Protein AF-A0A087TZL9-F1 (afdb_monomer_lite)

Structure (mmCIF, N/CA/C/O backbone):
data_AF-A0A087TZL9-F1
#
_entry.id   AF-A0A087TZL9-F1
#
loop_
_atom_site.group_PDB
_atom_site.id
_atom_site.type_symbol
_atom_site.label_atom_id
_atom_site.label_alt_id
_atom_site.label_comp_id
_atom_site.label_asym_id
_atom_site.label_entity_id
_atom_site.label_seq_id
_atom_site.pdbx_PDB_ins_code
_atom_site.Cartn_x
_atom_site.Cartn_y
_atom_site.Cartn_z
_atom_site.occupancy
_atom_site.B_iso_or_equiv
_atom_site.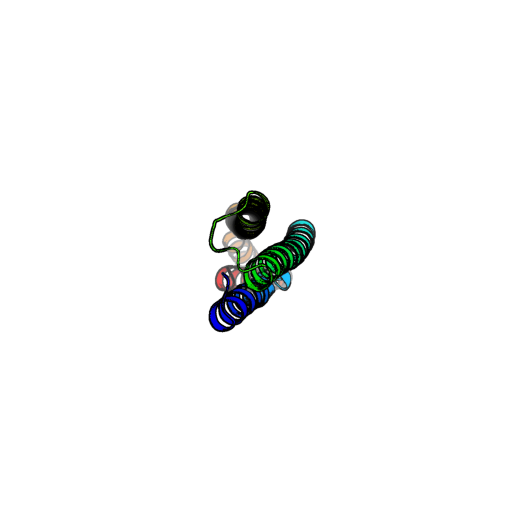auth_seq_id
_atom_site.auth_comp_id
_atom_site.auth_asym_id
_atom_site.auth_atom_id
_atom_site.pdbx_PDB_model_num
ATOM 1 N N . LEU A 1 1 ? 18.549 -6.945 -20.751 1.00 63.00 1 LEU A N 1
ATOM 2 C CA . LEU A 1 1 ? 18.807 -6.259 -19.459 1.00 63.00 1 LEU A CA 1
ATOM 3 C C . LEU A 1 1 ? 17.626 -6.226 -18.474 1.00 63.00 1 LEU A C 1
ATOM 5 O O . LEU A 1 1 ? 17.852 -5.889 -17.329 1.00 63.00 1 LEU A O 1
ATOM 9 N N . ILE A 1 2 ? 16.421 -6.710 -18.792 1.00 68.50 2 ILE A N 1
ATOM 10 C CA . ILE A 1 2 ? 15.522 -7.324 -17.787 1.00 68.50 2 ILE A CA 1
ATOM 11 C C . ILE A 1 2 ? 14.894 -8.529 -18.485 1.00 68.50 2 ILE A C 1
ATOM 13 O O . ILE A 1 2 ? 13.990 -8.375 -19.309 1.00 68.50 2 ILE A O 1
ATOM 17 N N . GLY A 1 3 ? 15.449 -9.719 -18.248 1.00 79.19 3 GLY A N 1
ATOM 18 C CA . GLY A 1 3 ? 14.975 -10.941 -18.902 1.00 79.19 3 GLY A CA 1
ATOM 19 C C . GLY A 1 3 ? 13.515 -11.237 -18.550 1.00 79.19 3 GLY A C 1
ATOM 20 O O . GLY A 1 3 ? 13.057 -10.850 -17.476 1.00 79.19 3 GLY A O 1
ATOM 21 N N . ALA A 1 4 ? 12.803 -11.952 -19.428 1.00 84.25 4 ALA A N 1
ATOM 22 C CA . ALA A 1 4 ? 11.422 -12.400 -19.200 1.00 84.25 4 ALA A CA 1
ATOM 23 C C . ALA A 1 4 ? 11.131 -12.887 -17.759 1.00 84.25 4 ALA A C 1
ATOM 25 O O . ALA A 1 4 ? 10.207 -12.339 -17.157 1.00 84.25 4 ALA A O 1
ATOM 26 N N . PRO A 1 5 ? 11.949 -13.768 -17.140 1.00 87.81 5 PRO A N 1
ATOM 27 C CA . PRO A 1 5 ? 11.684 -14.231 -15.773 1.00 87.81 5 PRO A CA 1
ATOM 28 C C . PRO A 1 5 ? 11.748 -13.120 -14.714 1.00 87.81 5 PRO A C 1
ATOM 30 O O . PRO A 1 5 ? 11.027 -13.162 -13.721 1.00 87.81 5 PRO A O 1
ATOM 33 N N . TYR A 1 6 ? 12.592 -12.101 -14.903 1.00 88.88 6 TYR A N 1
ATOM 34 C CA . TYR A 1 6 ? 12.663 -10.968 -13.978 1.00 88.88 6 TYR A CA 1
ATOM 35 C C . TYR A 1 6 ? 11.469 -10.032 -14.141 1.00 88.88 6 TYR A C 1
ATOM 37 O O . TYR A 1 6 ? 10.985 -9.504 -13.145 1.00 88.88 6 TYR A O 1
ATOM 45 N N . ARG A 1 7 ? 10.973 -9.851 -15.372 1.00 91.25 7 ARG A N 1
ATOM 46 C CA . ARG A 1 7 ? 9.769 -9.050 -15.623 1.00 91.25 7 ARG A CA 1
ATOM 47 C C . ARG A 1 7 ? 8.557 -9.675 -14.945 1.00 91.25 7 ARG A C 1
ATOM 49 O O . ARG A 1 7 ? 7.902 -9.005 -14.159 1.00 91.25 7 ARG A O 1
ATOM 56 N N . GLU A 1 8 ? 8.333 -10.967 -15.179 1.00 93.88 8 GLU A N 1
ATOM 57 C CA . GLU A 1 8 ? 7.246 -11.728 -14.550 1.00 93.88 8 GLU A CA 1
ATOM 58 C C . GLU A 1 8 ? 7.335 -11.671 -13.026 1.00 93.88 8 GLU A C 1
ATOM 60 O O . GLU A 1 8 ? 6.350 -11.367 -12.356 1.00 93.88 8 GLU A O 1
ATOM 65 N N . ARG A 1 9 ? 8.534 -11.882 -12.469 1.00 95.62 9 ARG A N 1
ATOM 66 C CA . ARG A 1 9 ? 8.747 -11.821 -11.022 1.00 95.62 9 ARG A CA 1
ATOM 67 C C . ARG A 1 9 ? 8.448 -10.440 -10.444 1.00 95.62 9 ARG A C 1
ATOM 69 O O . ARG A 1 9 ? 7.811 -10.366 -9.397 1.00 95.62 9 ARG A O 1
ATOM 76 N N . LEU A 1 10 ? 8.911 -9.361 -11.077 1.00 95.69 10 LEU A N 1
ATOM 77 C CA . LEU A 1 10 ? 8.662 -7.997 -10.599 1.00 95.69 10 LEU A CA 1
ATOM 78 C C . LEU A 1 10 ? 7.170 -7.653 -10.651 1.00 95.69 10 LEU A C 1
ATOM 80 O O . LEU A 1 10 ? 6.638 -7.152 -9.665 1.00 95.69 10 LEU A O 1
ATOM 84 N N . THR A 1 11 ? 6.495 -7.977 -11.758 1.00 96.56 11 THR A N 1
ATOM 85 C CA . THR A 1 11 ? 5.049 -7.769 -11.914 1.00 96.56 11 THR A CA 1
ATOM 86 C C . THR A 1 11 ? 4.262 -8.557 -10.873 1.00 96.56 11 THR A C 1
ATOM 88 O O . THR A 1 11 ? 3.516 -7.959 -10.107 1.00 96.56 11 THR A O 1
ATOM 91 N N . SER A 1 12 ? 4.518 -9.862 -10.750 1.00 97.56 12 SER A N 1
ATOM 92 C CA . SER A 1 12 ? 3.843 -10.719 -9.768 1.00 97.56 12 SER A CA 1
ATOM 93 C C . SER A 1 12 ? 4.089 -10.270 -8.325 1.00 97.56 12 SER A C 1
ATOM 95 O O . SER A 1 12 ? 3.178 -10.315 -7.499 1.00 97.56 12 SER A O 1
ATOM 97 N N . THR A 1 13 ? 5.298 -9.791 -8.013 1.00 97.50 13 THR A N 1
ATOM 98 C CA . THR A 1 13 ? 5.608 -9.255 -6.680 1.00 97.50 13 THR A CA 1
ATOM 99 C C . THR A 1 13 ? 4.782 -8.005 -6.392 1.00 97.50 13 THR A C 1
ATOM 101 O O . THR A 1 13 ? 4.202 -7.904 -5.314 1.00 97.50 13 THR A O 1
ATOM 104 N N . LEU A 1 14 ? 4.702 -7.065 -7.341 1.00 97.56 14 LEU A N 1
ATOM 105 C CA . LEU A 1 14 ? 3.899 -5.857 -7.164 1.00 97.56 14 LEU A CA 1
ATOM 106 C C . LEU A 1 14 ? 2.405 -6.185 -7.060 1.00 97.56 14 LEU A C 1
ATOM 108 O O . LEU A 1 14 ? 1.731 -5.628 -6.201 1.00 97.56 14 LEU A O 1
ATOM 112 N N . ASP A 1 15 ? 1.904 -7.111 -7.876 1.00 97.75 15 ASP A N 1
ATOM 113 C CA . ASP A 1 15 ? 0.513 -7.564 -7.798 1.00 97.75 15 ASP A CA 1
ATOM 114 C C . ASP A 1 15 ? 0.194 -8.160 -6.426 1.00 97.75 15 ASP A C 1
ATOM 116 O O . ASP A 1 15 ? -0.805 -7.783 -5.824 1.00 97.75 15 ASP A O 1
ATOM 120 N N . THR A 1 16 ? 1.091 -8.991 -5.886 1.00 97.81 16 THR A N 1
ATOM 121 C CA . THR A 1 16 ? 0.946 -9.571 -4.541 1.00 97.81 16 THR A CA 1
ATOM 122 C C . THR A 1 16 ? 0.934 -8.494 -3.453 1.00 97.81 16 THR A C 1
ATOM 124 O O . THR A 1 16 ? 0.189 -8.602 -2.483 1.00 97.81 16 THR A O 1
ATOM 127 N N . ILE A 1 17 ? 1.770 -7.456 -3.582 1.00 96.31 17 ILE A N 1
ATOM 128 C CA . ILE A 1 17 ? 1.772 -6.324 -2.643 1.00 96.31 17 ILE A CA 1
ATOM 129 C C . ILE A 1 17 ? 0.425 -5.605 -2.700 1.00 96.31 17 ILE A C 1
ATOM 131 O O . ILE A 1 17 ? -0.169 -5.365 -1.658 1.00 96.31 17 ILE A O 1
ATOM 135 N N . ILE A 1 18 ? -0.069 -5.306 -3.902 1.00 96.62 18 ILE A N 1
ATOM 136 C CA . ILE A 1 18 ? -1.324 -4.570 -4.087 1.00 96.62 18 ILE A CA 1
ATOM 137 C C . ILE A 1 18 ? -2.525 -5.388 -3.607 1.00 96.62 18 ILE A C 1
ATOM 139 O O . ILE A 1 18 ? -3.411 -4.824 -2.977 1.00 96.62 18 ILE A O 1
ATOM 143 N N . GLU A 1 19 ? -2.538 -6.698 -3.850 1.00 96.75 19 GLU A N 1
ATOM 144 C CA . GLU A 1 19 ? -3.550 -7.616 -3.315 1.00 96.75 19 GLU A CA 1
ATOM 145 C C . GLU A 1 19 ? -3.560 -7.585 -1.782 1.00 96.75 19 GLU A C 1
ATOM 147 O O . GLU A 1 19 ? -4.594 -7.337 -1.180 1.00 96.75 19 GLU A O 1
ATOM 152 N N . LYS A 1 20 ? -2.394 -7.710 -1.137 1.00 94.56 20 LYS A N 1
ATOM 153 C CA . LYS A 1 20 ? -2.272 -7.626 0.332 1.00 94.56 20 LYS A CA 1
ATOM 154 C C . LYS A 1 20 ? -2.615 -6.252 0.904 1.00 94.56 20 LYS A C 1
ATOM 156 O O . LYS A 1 20 ? -2.952 -6.132 2.074 1.00 94.56 20 LYS A O 1
ATOM 161 N N . THR A 1 21 ? -2.496 -5.198 0.107 1.00 94.69 21 THR A N 1
ATOM 162 C CA . THR A 1 21 ? -2.911 -3.850 0.497 1.00 94.69 21 THR A CA 1
ATOM 163 C C . THR A 1 21 ? -4.438 -3.698 0.523 1.00 94.69 21 THR A C 1
ATOM 165 O O . THR A 1 21 ? -4.936 -2.779 1.174 1.00 94.69 21 THR A O 1
ATOM 168 N N . GLN A 1 22 ? -5.194 -4.599 -0.116 1.00 93.44 22 GLN A N 1
ATOM 169 C CA . GLN A 1 22 ? -6.659 -4.537 -0.112 1.00 93.44 22 GLN A CA 1
ATOM 170 C C . GLN A 1 22 ? -7.241 -4.660 1.296 1.00 93.44 22 GLN A C 1
ATOM 172 O O . GLN A 1 22 ? -8.172 -3.921 1.605 1.00 93.44 22 GLN A O 1
ATOM 177 N N . ASP A 1 23 ? -6.622 -5.473 2.160 1.00 88.69 23 ASP A N 1
ATOM 178 C CA . ASP A 1 23 ? -6.997 -5.627 3.573 1.00 88.69 23 ASP A CA 1
ATOM 179 C C . ASP A 1 23 ? -7.055 -4.269 4.294 1.00 88.69 23 ASP A C 1
ATOM 181 O O . ASP A 1 23 ? -7.997 -3.977 5.028 1.00 88.69 23 ASP A O 1
ATOM 185 N N . PHE A 1 24 ? -6.091 -3.382 4.017 1.00 89.69 24 PHE A N 1
ATOM 186 C CA . PHE A 1 24 ? -6.128 -2.015 4.531 1.00 89.69 24 PHE A CA 1
ATOM 187 C C . PHE A 1 24 ? -7.252 -1.224 3.886 1.00 89.69 24 PHE A C 1
ATOM 189 O O . PHE A 1 24 ? -8.031 -0.591 4.586 1.00 89.69 24 PHE A O 1
ATOM 196 N N . THR A 1 25 ? -7.364 -1.225 2.560 1.00 94.19 25 THR A N 1
ATOM 197 C CA . THR A 1 25 ? -8.359 -0.367 1.913 1.00 94.19 25 THR A CA 1
ATOM 198 C C . THR A 1 25 ? -9.786 -0.749 2.282 1.00 94.19 25 THR A C 1
ATOM 200 O O . THR A 1 25 ? -10.595 0.157 2.444 1.00 94.19 25 THR A O 1
ATOM 203 N N . ASP A 1 26 ? -10.084 -2.038 2.450 1.00 92.88 26 ASP A N 1
ATOM 204 C CA . ASP A 1 26 ? -11.422 -2.565 2.739 1.00 92.88 26 ASP A CA 1
ATOM 205 C C . ASP A 1 26 ? -11.760 -2.644 4.231 1.00 92.88 26 ASP A C 1
ATOM 207 O O . ASP A 1 26 ? -12.921 -2.864 4.576 1.00 92.88 26 ASP A O 1
ATOM 211 N N . SER A 1 27 ? -10.792 -2.381 5.112 1.00 89.81 27 SER A N 1
ATOM 212 C CA . SER A 1 27 ? -11.051 -2.216 6.539 1.00 89.81 27 SER A CA 1
ATOM 213 C C . SER A 1 27 ? -12.004 -1.046 6.797 1.00 89.81 27 SER A C 1
ATOM 215 O O . SER A 1 27 ? -11.806 0.065 6.298 1.00 89.81 27 SER A O 1
ATOM 217 N N . ALA A 1 28 ? -13.007 -1.278 7.650 1.00 87.56 28 ALA A N 1
ATOM 218 C CA . ALA A 1 28 ? -13.917 -0.240 8.138 1.00 87.56 28 ALA A CA 1
ATOM 219 C C . ALA A 1 28 ? -13.196 0.855 8.946 1.00 87.56 28 ALA A C 1
ATOM 221 O O . ALA A 1 28 ? -13.742 1.939 9.143 1.00 87.56 28 ALA A O 1
ATOM 222 N N . TYR A 1 29 ? -11.969 0.572 9.388 1.00 87.44 29 TYR A N 1
ATOM 223 C CA . TYR A 1 29 ? -11.163 1.434 10.245 1.00 87.44 29 TYR A CA 1
ATOM 224 C C . TYR A 1 29 ? -10.099 2.221 9.468 1.00 87.44 29 TYR A C 1
ATOM 226 O O . TYR A 1 29 ? -9.389 3.048 10.031 1.00 87.44 29 TYR A O 1
ATOM 234 N N . THR A 1 30 ? -9.967 2.006 8.158 1.00 91.81 30 THR A N 1
ATOM 235 C CA . THR A 1 30 ? -9.119 2.856 7.314 1.00 91.81 30 THR A CA 1
ATOM 236 C C . THR A 1 30 ? -9.882 4.104 6.905 1.00 91.81 30 THR A C 1
ATOM 238 O O . THR A 1 30 ? -10.926 4.028 6.255 1.00 91.81 30 THR A O 1
ATOM 241 N N . SER A 1 31 ? -9.333 5.277 7.228 1.00 93.56 31 SER A N 1
ATOM 242 C CA . SER A 1 31 ? -9.944 6.544 6.828 1.00 93.56 31 SER A CA 1
ATOM 243 C C . SER A 1 31 ? -10.076 6.645 5.303 1.00 93.56 31 SER A C 1
ATOM 245 O O . SER A 1 31 ? -9.230 6.159 4.547 1.00 93.56 31 SER A O 1
ATOM 247 N N . HIS A 1 32 ? -11.114 7.339 4.826 1.00 95.94 32 HIS A N 1
ATOM 248 C CA . HIS A 1 32 ? -11.306 7.554 3.387 1.00 95.94 32 HIS A CA 1
ATOM 249 C C . HIS A 1 32 ? -10.077 8.211 2.735 1.00 95.94 32 HIS A C 1
ATOM 251 O O . HIS A 1 32 ? -9.714 7.871 1.611 1.00 95.94 32 HIS A O 1
ATOM 257 N N . ALA A 1 33 ? -9.417 9.132 3.446 1.00 96.31 33 ALA A N 1
ATOM 258 C CA . ALA A 1 33 ? -8.221 9.811 2.958 1.00 96.31 33 ALA A CA 1
ATOM 259 C C . ALA A 1 33 ? -7.051 8.835 2.752 1.00 96.31 33 ALA A C 1
ATOM 261 O O . ALA A 1 33 ? -6.431 8.850 1.687 1.00 96.31 33 ALA A O 1
ATOM 262 N N . HIS A 1 34 ? -6.792 7.952 3.725 1.00 97.31 34 HIS A N 1
ATOM 263 C CA . HIS A 1 34 ? -5.783 6.902 3.579 1.00 97.31 34 HIS A CA 1
ATOM 264 C C . HIS A 1 34 ? -6.156 5.926 2.469 1.00 97.31 34 HIS A C 1
ATOM 266 O O . HIS A 1 34 ? -5.327 5.638 1.610 1.00 97.31 34 HIS A O 1
ATOM 272 N N . ARG A 1 35 ? -7.414 5.466 2.418 1.00 97.75 35 ARG A N 1
ATOM 273 C CA . ARG A 1 35 ? -7.897 4.553 1.372 1.00 97.75 35 ARG A CA 1
ATOM 274 C C . ARG A 1 35 ? -7.630 5.116 -0.026 1.00 97.75 35 ARG A C 1
ATOM 276 O O . ARG A 1 35 ? -7.036 4.434 -0.857 1.00 97.75 35 ARG A O 1
ATOM 283 N N . GLU A 1 36 ? -8.040 6.355 -0.287 1.00 98.06 36 GLU A N 1
ATOM 284 C CA . GLU A 1 36 ? -7.842 7.006 -1.587 1.00 98.06 36 GLU A CA 1
ATOM 285 C C . GLU A 1 36 ? -6.353 7.150 -1.927 1.00 98.06 36 GLU A C 1
ATOM 287 O O . GLU A 1 36 ? -5.923 6.809 -3.032 1.00 98.06 36 GLU A O 1
ATOM 292 N N . LYS A 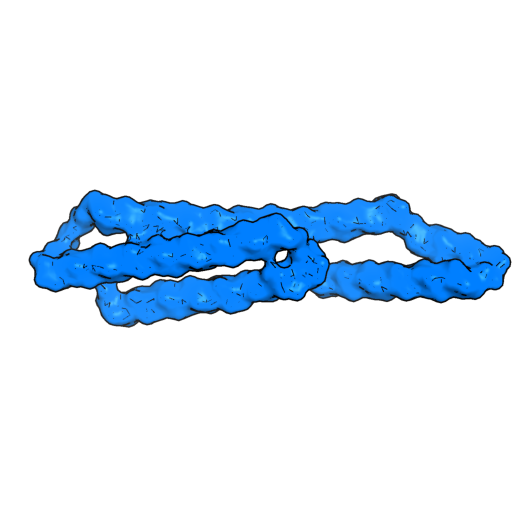1 37 ? -5.539 7.596 -0.964 1.00 98.31 37 LYS A N 1
ATOM 293 C CA . LYS A 1 37 ? -4.104 7.797 -1.171 1.00 98.31 37 LYS A CA 1
ATOM 294 C C . LYS A 1 37 ? -3.360 6.484 -1.415 1.00 98.31 37 LYS A C 1
ATOM 296 O O . LYS A 1 37 ? -2.518 6.432 -2.310 1.00 98.31 37 LYS A O 1
ATOM 301 N N . ILE A 1 38 ? -3.698 5.419 -0.690 1.00 98.38 38 ILE A N 1
ATOM 302 C CA . ILE A 1 38 ? -3.161 4.070 -0.903 1.00 98.38 38 ILE A CA 1
ATOM 303 C C . ILE A 1 38 ? -3.465 3.594 -2.329 1.00 98.38 38 ILE A C 1
ATOM 305 O O . ILE A 1 38 ? -2.550 3.166 -3.032 1.00 98.38 38 ILE A O 1
ATOM 309 N N . LEU A 1 39 ? -4.715 3.717 -2.791 1.00 98.19 39 LEU A N 1
ATOM 310 C CA . LEU A 1 39 ? -5.111 3.302 -4.143 1.00 98.19 39 LEU A CA 1
ATOM 311 C C . LEU A 1 39 ? -4.342 4.076 -5.227 1.00 98.19 39 LEU A C 1
ATOM 313 O O . LEU A 1 39 ? -3.793 3.469 -6.147 1.00 98.19 39 LEU A O 1
ATOM 317 N N . LEU A 1 40 ? -4.206 5.397 -5.071 1.00 98.50 40 LEU A N 1
ATOM 318 C CA . LEU A 1 40 ? -3.410 6.233 -5.978 1.00 98.50 40 LEU A CA 1
ATOM 319 C C . LEU A 1 40 ? -1.928 5.827 -6.002 1.00 98.50 40 LEU A C 1
ATOM 321 O O . LEU A 1 40 ? -1.289 5.836 -7.057 1.00 98.50 40 LEU A O 1
ATOM 325 N N . LEU A 1 41 ? -1.360 5.469 -4.849 1.00 98.50 41 LEU A N 1
ATOM 326 C CA . LEU A 1 41 ? 0.028 5.020 -4.745 1.00 98.50 41 LEU A CA 1
ATOM 327 C C . LEU A 1 41 ? 0.233 3.629 -5.358 1.00 98.50 41 LEU A C 1
ATOM 329 O O . LEU A 1 41 ? 1.262 3.406 -5.999 1.00 98.50 41 LEU A O 1
ATOM 333 N N . CYS A 1 42 ? -0.746 2.728 -5.246 1.00 98.38 42 CYS A N 1
ATOM 334 C CA . CYS A 1 42 ? -0.760 1.451 -5.960 1.00 98.38 42 CYS A CA 1
ATOM 335 C C . CYS A 1 42 ? -0.745 1.665 -7.482 1.00 98.38 42 CYS A C 1
ATOM 337 O O . CYS A 1 42 ? 0.093 1.081 -8.176 1.00 98.38 42 CYS A O 1
ATOM 339 N N . ASP A 1 43 ? -1.600 2.548 -8.004 1.00 98.38 43 ASP A N 1
ATOM 340 C CA . ASP A 1 43 ? -1.631 2.886 -9.433 1.00 98.38 43 ASP A CA 1
ATOM 341 C C . ASP A 1 43 ? -0.317 3.517 -9.903 1.00 98.38 43 ASP A C 1
ATOM 343 O O . ASP A 1 43 ? 0.226 3.154 -10.952 1.00 98.38 43 ASP A O 1
ATOM 347 N N . ARG A 1 44 ? 0.260 4.410 -9.092 1.00 98.50 44 ARG A N 1
ATOM 348 C CA . ARG A 1 44 ? 1.575 4.996 -9.362 1.00 98.50 44 ARG A CA 1
ATOM 349 C C . ARG A 1 44 ? 2.671 3.932 -9.392 1.00 98.50 44 ARG A C 1
ATOM 351 O O . ARG A 1 44 ? 3.478 3.930 -10.316 1.00 98.50 44 ARG A O 1
ATOM 358 N N . ALA A 1 45 ? 2.703 3.003 -8.439 1.00 98.44 45 ALA A N 1
ATOM 359 C CA . ALA A 1 45 ? 3.684 1.918 -8.432 1.00 98.44 45 ALA A CA 1
ATOM 360 C C . ALA A 1 45 ? 3.553 1.024 -9.680 1.00 98.44 45 ALA A C 1
ATOM 362 O O . ALA A 1 45 ? 4.566 0.654 -10.279 1.00 98.44 45 ALA A O 1
ATOM 363 N N . ARG A 1 46 ? 2.321 0.742 -10.137 1.00 98.44 46 ARG A N 1
ATOM 364 C CA . ARG A 1 46 ? 2.071 0.025 -11.403 1.00 98.44 46 ARG A CA 1
ATOM 365 C C . ARG A 1 46 ? 2.613 0.796 -12.602 1.00 98.44 46 ARG A C 1
ATOM 367 O O . ARG A 1 46 ? 3.258 0.203 -13.469 1.00 98.44 46 ARG A O 1
ATOM 374 N N . LEU A 1 47 ? 2.364 2.102 -12.664 1.00 98.50 47 LEU A N 1
ATOM 375 C CA . LEU A 1 47 ? 2.849 2.962 -13.742 1.00 98.50 47 LEU A CA 1
ATOM 376 C C . LEU A 1 47 ? 4.382 2.968 -13.809 1.00 98.50 47 LEU A C 1
ATOM 378 O O . LEU A 1 47 ? 4.950 2.716 -14.872 1.00 98.50 47 LEU A O 1
ATOM 382 N N . GLU A 1 48 ? 5.048 3.197 -12.676 1.00 98.50 48 GLU A N 1
ATOM 383 C CA . GLU A 1 48 ? 6.511 3.274 -12.616 1.00 98.50 48 GLU A CA 1
ATOM 384 C C . GLU A 1 48 ? 7.176 1.920 -12.898 1.00 98.50 48 GLU A C 1
ATOM 386 O O . GLU A 1 48 ? 8.210 1.860 -13.568 1.00 98.50 48 GLU A O 1
ATOM 391 N N . LEU A 1 49 ? 6.563 0.806 -12.477 1.00 98.12 49 LEU A N 1
ATOM 392 C CA . LEU A 1 49 ? 7.059 -0.519 -12.837 1.00 98.12 49 LEU A CA 1
ATOM 393 C C . LEU A 1 49 ? 6.953 -0.745 -14.349 1.00 98.12 49 LEU A C 1
ATOM 395 O O . LEU A 1 49 ? 7.923 -1.166 -14.976 1.00 98.12 49 LEU A O 1
ATOM 399 N N . ASN A 1 50 ? 5.811 -0.424 -14.961 1.00 97.25 50 ASN A N 1
ATOM 400 C CA . ASN A 1 50 ? 5.644 -0.542 -16.411 1.00 97.25 50 ASN A CA 1
ATOM 401 C C . ASN A 1 50 ? 6.651 0.328 -17.180 1.00 97.25 50 ASN A C 1
ATOM 403 O O . ASN A 1 50 ? 7.189 -0.106 -18.202 1.00 97.25 50 ASN A O 1
ATOM 407 N N . GLN A 1 51 ? 6.955 1.524 -16.672 1.00 97.06 51 GLN A N 1
ATOM 408 C CA . GLN A 1 51 ? 7.994 2.390 -17.221 1.00 97.06 51 GLN A CA 1
ATOM 409 C C . GLN A 1 51 ? 9.377 1.725 -17.157 1.00 97.06 51 GLN A C 1
ATOM 411 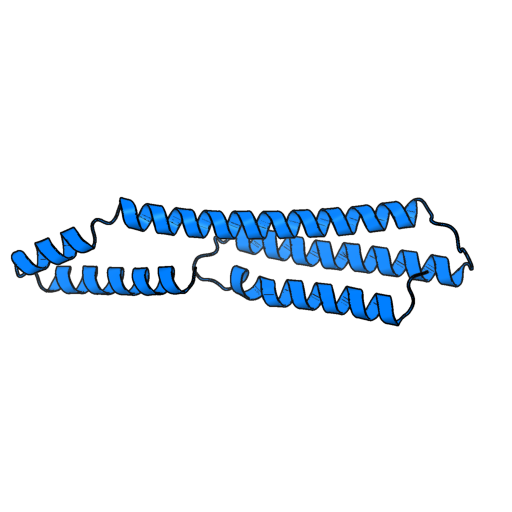O O . GLN A 1 51 ? 10.068 1.664 -18.177 1.00 97.06 51 GLN A O 1
ATOM 416 N N . LEU A 1 52 ? 9.761 1.174 -16.001 1.00 96.25 52 LEU A N 1
ATOM 417 C CA . LEU A 1 52 ? 11.020 0.443 -15.829 1.00 96.25 52 LEU A CA 1
ATOM 418 C C . LEU A 1 52 ? 11.130 -0.743 -16.795 1.00 96.25 52 LEU A C 1
ATOM 420 O O . LEU A 1 52 ? 12.153 -0.916 -17.459 1.00 96.25 52 LEU A O 1
ATOM 424 N N . LEU A 1 53 ? 10.069 -1.544 -16.906 1.00 95.12 53 LEU A N 1
ATOM 425 C CA . LEU A 1 53 ? 10.035 -2.695 -17.805 1.00 95.12 53 LEU A CA 1
ATOM 426 C C . LEU A 1 53 ? 10.177 -2.266 -19.270 1.00 95.12 53 LEU A C 1
ATOM 428 O O . LEU A 1 53 ? 10.933 -2.892 -20.014 1.00 95.12 53 LEU A O 1
ATOM 432 N N . ARG A 1 54 ? 9.513 -1.175 -19.677 1.00 94.19 54 ARG A N 1
ATOM 433 C CA . ARG A 1 54 ? 9.617 -0.622 -21.035 1.00 94.19 54 ARG A CA 1
ATOM 434 C C . ARG A 1 54 ? 11.041 -0.174 -21.355 1.00 94.19 54 ARG A C 1
ATOM 436 O O . ARG A 1 54 ? 11.565 -0.539 -22.405 1.00 94.19 54 ARG A O 1
ATOM 443 N N . VAL A 1 55 ? 11.683 0.568 -20.450 1.00 93.62 55 VAL A N 1
ATOM 444 C CA . VAL A 1 55 ? 13.086 0.987 -20.614 1.00 93.62 55 VAL A CA 1
ATOM 445 C C . VAL A 1 55 ? 14.000 -0.238 -20.717 1.00 93.62 55 VAL A C 1
ATOM 447 O O . VAL A 1 55 ? 14.813 -0.324 -21.635 1.00 93.62 55 VAL A O 1
ATOM 450 N N . GLY A 1 56 ? 13.814 -1.232 -19.844 1.00 90.94 56 GLY A N 1
ATOM 451 C CA . GLY A 1 56 ? 14.596 -2.468 -19.857 1.00 90.94 56 GLY A CA 1
ATOM 452 C C . GLY A 1 56 ? 14.465 -3.279 -21.152 1.00 90.94 56 GLY A C 1
ATOM 453 O O . GLY A 1 56 ? 15.459 -3.838 -21.616 1.00 90.94 56 GLY A O 1
ATOM 454 N N . VAL A 1 57 ? 13.269 -3.332 -21.752 1.00 90.69 57 VAL A N 1
ATOM 455 C CA . VAL A 1 57 ? 13.027 -3.981 -23.055 1.00 90.69 57 VAL A CA 1
ATOM 456 C C . VAL A 1 57 ? 13.686 -3.205 -24.194 1.00 90.69 57 VAL A C 1
ATOM 458 O O . VAL A 1 57 ? 14.343 -3.815 -25.035 1.00 90.69 57 VAL A O 1
ATOM 461 N N . ASN A 1 58 ? 13.566 -1.876 -24.206 1.00 90.56 58 ASN A N 1
ATOM 462 C CA . ASN A 1 58 ? 14.172 -1.038 -25.243 1.00 90.56 58 ASN A CA 1
ATOM 463 C C . ASN A 1 58 ? 15.704 -1.166 -25.257 1.00 90.56 58 ASN A C 1
ATOM 465 O O . ASN A 1 58 ? 16.303 -1.266 -26.325 1.00 90.56 58 ASN A O 1
ATOM 469 N N . LEU A 1 59 ? 16.339 -1.219 -24.081 1.00 89.44 59 LEU A N 1
ATOM 470 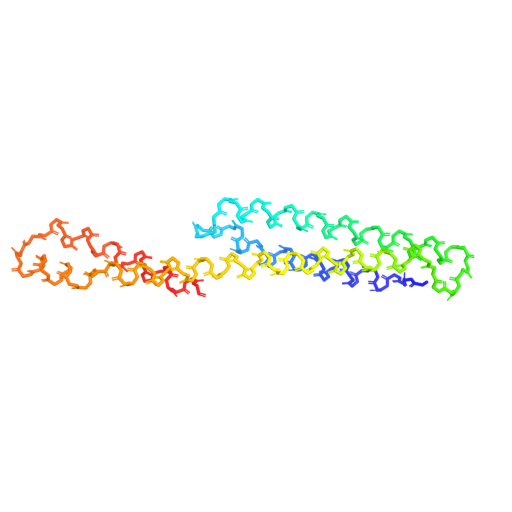C CA . LEU A 1 59 ? 17.788 -1.424 -23.969 1.00 89.44 59 LEU A CA 1
ATOM 471 C C . LEU A 1 59 ? 18.227 -2.803 -24.468 1.00 89.44 59 LEU A C 1
ATOM 473 O O . LEU A 1 59 ? 19.250 -2.914 -25.142 1.00 89.44 59 LEU A O 1
ATOM 477 N N . ASP A 1 60 ? 17.435 -3.837 -24.172 1.00 86.31 60 ASP A N 1
ATOM 478 C CA . ASP A 1 60 ? 17.674 -5.203 -24.644 1.00 86.31 60 ASP A CA 1
ATOM 479 C C . ASP A 1 60 ? 17.622 -5.282 -26.177 1.00 86.31 60 ASP A C 1
ATOM 481 O O . ASP A 1 60 ? 18.520 -5.838 -26.804 1.00 86.31 60 ASP A O 1
ATOM 485 N N . GLN A 1 61 ? 16.617 -4.645 -26.789 1.00 87.44 61 GLN A N 1
ATOM 486 C CA . GLN A 1 61 ? 16.461 -4.568 -28.246 1.00 87.44 61 GLN A CA 1
ATOM 487 C C . GLN A 1 61 ? 17.568 -3.750 -28.922 1.00 87.44 61 GLN A C 1
ATOM 489 O O . GLN A 1 61 ? 17.987 -4.081 -30.028 1.00 87.44 61 GLN A O 1
ATOM 494 N N . ALA A 1 62 ? 18.063 -2.704 -28.258 1.00 87.44 62 ALA A N 1
ATOM 495 C CA . ALA A 1 62 ? 19.172 -1.888 -28.746 1.00 87.44 62 ALA A CA 1
ATOM 496 C C . ALA A 1 62 ? 20.545 -2.578 -28.611 1.00 87.44 62 ALA A C 1
ATOM 498 O O . ALA A 1 62 ? 21.553 -2.004 -29.020 1.00 87.44 62 ALA A O 1
ATOM 499 N N . GLY A 1 63 ? 20.615 -3.775 -28.011 1.00 84.62 63 GLY A N 1
ATOM 500 C CA . GLY A 1 63 ? 21.877 -4.461 -27.719 1.00 84.62 63 GLY A CA 1
ATOM 501 C C . GLY A 1 63 ? 22.758 -3.711 -26.713 1.00 84.62 63 GLY A C 1
ATOM 502 O O . GLY A 1 63 ? 23.956 -3.974 -26.623 1.00 84.62 63 GLY A O 1
ATOM 503 N N . CYS A 1 64 ? 22.182 -2.763 -25.968 1.00 82.50 64 CYS A N 1
ATOM 504 C CA . CYS A 1 64 ? 22.905 -1.944 -25.009 1.00 82.50 64 CYS A CA 1
ATOM 505 C C . CYS A 1 64 ? 23.058 -2.712 -23.693 1.00 82.50 64 CYS A C 1
ATOM 507 O O . CYS A 1 64 ? 22.071 -3.031 -23.028 1.00 82.50 64 CYS A O 1
ATOM 509 N N . SER A 1 65 ? 24.301 -3.015 -23.316 1.00 75.81 65 SER A N 1
ATOM 510 C CA . SER A 1 65 ? 24.623 -3.721 -22.070 1.00 75.81 65 SER A CA 1
ATOM 511 C C . SER A 1 65 ? 25.008 -2.792 -20.915 1.00 75.81 65 SER A C 1
ATOM 513 O O . SER A 1 65 ? 25.208 -3.266 -19.798 1.00 75.81 65 SER A O 1
ATOM 515 N N . SER A 1 66 ? 25.160 -1.491 -21.171 1.00 79.75 66 SER A N 1
ATOM 516 C CA . SER A 1 66 ? 25.526 -0.502 -20.157 1.00 79.75 66 SER A CA 1
ATOM 517 C C . SER A 1 66 ? 24.283 0.139 -19.529 1.00 79.75 66 SER A C 1
ATOM 519 O O . SER A 1 66 ? 23.326 0.424 -20.254 1.00 79.75 66 SER A O 1
ATOM 521 N N . PRO A 1 67 ? 24.294 0.413 -18.210 1.00 80.38 67 PRO A N 1
ATOM 522 C CA . PRO A 1 67 ? 23.275 1.241 -17.572 1.00 80.38 67 PRO A CA 1
ATOM 523 C C . PRO A 1 67 ? 23.140 2.592 -18.282 1.00 80.38 67 PRO A C 1
ATOM 525 O O . PRO A 1 67 ? 24.141 3.181 -18.690 1.00 80.38 67 PRO A O 1
ATOM 528 N N . THR A 1 68 ? 21.906 3.066 -18.439 1.00 90.94 68 THR A N 1
ATOM 529 C CA . THR A 1 68 ? 21.603 4.392 -18.990 1.00 90.94 68 THR A CA 1
ATOM 530 C C . THR A 1 68 ? 20.968 5.272 -17.925 1.00 90.94 68 THR A C 1
ATOM 532 O O . THR A 1 68 ? 20.332 4.764 -17.001 1.00 90.94 68 THR A O 1
ATOM 535 N N . GLU A 1 69 ? 21.078 6.591 -18.087 1.00 93.94 69 GLU A N 1
ATOM 536 C CA . GLU A 1 69 ? 20.414 7.558 -17.201 1.00 93.94 69 GLU A CA 1
ATOM 537 C C . GLU A 1 69 ? 18.898 7.313 -17.129 1.00 93.94 69 GLU A C 1
ATOM 539 O O . GLU A 1 69 ? 18.315 7.369 -16.050 1.00 93.94 69 GLU A O 1
ATOM 544 N N . ASP A 1 70 ? 18.266 6.939 -18.247 1.00 92.75 70 ASP A N 1
ATOM 545 C CA . ASP A 1 70 ? 16.842 6.581 -18.291 1.00 92.75 70 ASP A CA 1
ATOM 546 C C . ASP A 1 70 ? 16.510 5.347 -17.439 1.00 92.75 70 ASP A C 1
ATOM 548 O O . ASP A 1 70 ? 15.458 5.292 -16.796 1.00 92.75 70 ASP A O 1
ATOM 552 N N . LEU A 1 71 ? 17.394 4.340 -17.430 1.00 93.00 71 LEU A N 1
ATOM 553 C CA . LEU A 1 71 ? 17.221 3.143 -16.608 1.00 93.00 71 LEU A CA 1
ATOM 554 C C . LEU A 1 71 ? 17.383 3.480 -15.127 1.00 93.00 71 LEU A C 1
ATOM 556 O O . LEU A 1 71 ? 16.560 3.062 -14.315 1.00 93.00 71 LEU A O 1
ATOM 560 N N . GLU A 1 72 ? 18.410 4.253 -14.778 1.00 95.06 72 GLU A N 1
ATOM 561 C CA . GLU A 1 72 ? 18.633 4.715 -13.406 1.00 95.06 72 GLU A CA 1
ATOM 562 C C . GLU A 1 72 ? 17.464 5.570 -12.908 1.00 95.06 72 GLU A C 1
ATOM 564 O O . GLU A 1 72 ? 16.959 5.349 -11.806 1.00 95.06 72 GLU A O 1
ATOM 569 N N . ALA A 1 73 ? 16.962 6.484 -13.740 1.00 97.31 73 ALA A N 1
ATOM 570 C CA . ALA A 1 73 ? 15.794 7.294 -13.431 1.00 97.31 73 ALA A CA 1
ATOM 571 C C . ALA A 1 73 ? 14.554 6.422 -13.186 1.00 97.31 73 ALA A C 1
ATOM 573 O O . ALA A 1 73 ? 13.884 6.596 -12.168 1.00 97.31 73 ALA A O 1
ATOM 574 N N . ALA A 1 74 ? 14.270 5.450 -14.058 1.00 96.62 74 ALA A N 1
ATOM 575 C CA . ALA A 1 74 ? 13.132 4.547 -13.888 1.00 96.62 74 ALA A CA 1
ATOM 576 C C . ALA A 1 74 ? 13.241 3.694 -12.610 1.00 96.62 74 ALA A C 1
ATOM 578 O O . ALA A 1 74 ? 12.250 3.528 -11.898 1.00 96.62 74 ALA A O 1
ATOM 579 N N . ILE A 1 75 ? 14.444 3.211 -12.268 1.00 96.25 75 ILE A N 1
ATOM 580 C CA . ILE A 1 75 ? 14.704 2.508 -11.001 1.00 96.25 75 ILE A CA 1
ATOM 581 C C . ILE A 1 75 ? 14.407 3.428 -9.810 1.00 96.25 75 ILE A C 1
ATOM 583 O O . ILE A 1 75 ? 13.715 3.032 -8.872 1.00 96.25 75 ILE A O 1
ATOM 587 N N . LEU A 1 76 ? 14.895 4.669 -9.840 1.00 98.19 76 LEU A N 1
ATOM 588 C CA . LEU A 1 76 ? 14.653 5.629 -8.765 1.00 98.19 76 LEU A CA 1
ATOM 589 C C . LEU A 1 76 ? 13.165 5.951 -8.598 1.00 98.19 76 LEU A C 1
ATOM 591 O O . LEU A 1 76 ? 12.710 6.096 -7.461 1.00 98.19 76 LEU A O 1
ATOM 595 N N . GLN A 1 77 ? 12.398 6.042 -9.687 1.00 98.38 77 GLN A N 1
ATOM 596 C CA . GLN A 1 77 ? 10.966 6.328 -9.598 1.00 98.38 77 GLN A CA 1
ATOM 597 C C . GLN A 1 77 ? 10.174 5.177 -8.979 1.00 98.38 77 GLN A C 1
ATOM 599 O O . GLN A 1 77 ? 9.386 5.426 -8.065 1.00 98.38 77 GLN A O 1
ATOM 604 N N . ILE A 1 78 ? 10.423 3.920 -9.371 1.00 98.00 78 ILE A N 1
ATOM 605 C CA . ILE A 1 78 ? 9.726 2.784 -8.746 1.00 98.00 78 ILE A CA 1
ATOM 606 C C . ILE A 1 78 ? 10.114 2.614 -7.272 1.00 98.00 78 ILE A C 1
ATOM 608 O O . ILE A 1 78 ? 9.259 2.299 -6.444 1.00 98.00 78 ILE A O 1
ATOM 612 N N . LEU A 1 79 ? 11.371 2.890 -6.905 1.00 98.25 79 LEU A N 1
ATOM 613 C CA . LEU A 1 79 ? 11.805 2.882 -5.504 1.00 98.25 79 LEU A CA 1
ATOM 614 C C . LEU A 1 79 ? 11.088 3.960 -4.685 1.00 98.25 79 LEU A C 1
ATOM 616 O O . LEU A 1 79 ? 10.652 3.686 -3.567 1.00 98.25 79 LEU A O 1
ATOM 620 N N . ARG A 1 80 ? 10.931 5.169 -5.238 1.00 98.56 80 ARG A N 1
ATOM 621 C CA . ARG A 1 80 ? 10.175 6.253 -4.593 1.00 98.56 80 ARG A CA 1
ATOM 622 C C . ARG A 1 80 ? 8.701 5.898 -4.453 1.00 98.56 80 ARG A C 1
ATOM 624 O O . ARG A 1 80 ? 8.189 5.972 -3.346 1.00 98.56 80 ARG A O 1
ATOM 631 N N . ALA A 1 81 ? 8.052 5.437 -5.521 1.00 98.44 81 ALA A N 1
ATOM 632 C CA . ALA A 1 81 ? 6.648 5.030 -5.478 1.00 98.44 81 ALA A CA 1
ATOM 633 C C . ALA A 1 81 ? 6.404 3.911 -4.449 1.00 98.44 81 ALA A C 1
ATOM 635 O O . ALA A 1 81 ? 5.456 3.981 -3.673 1.00 98.44 81 ALA A O 1
ATOM 636 N N . SER A 1 82 ? 7.306 2.927 -4.378 1.00 97.88 82 SER A N 1
ATOM 637 C CA . SER A 1 82 ? 7.229 1.840 -3.392 1.00 97.88 82 SER A CA 1
ATOM 638 C C . SER A 1 82 ? 7.433 2.338 -1.958 1.00 97.88 82 SER A C 1
ATOM 640 O O . SER A 1 82 ? 6.781 1.858 -1.033 1.00 97.88 82 SER A O 1
ATOM 642 N N . LYS A 1 83 ? 8.338 3.304 -1.756 1.00 98.38 83 LYS A N 1
ATOM 643 C CA . LYS A 1 83 ? 8.565 3.926 -0.447 1.00 98.38 83 LYS A CA 1
ATOM 644 C C . LYS A 1 83 ? 7.353 4.741 -0.003 1.00 98.38 83 LYS A C 1
ATOM 646 O O . LYS A 1 83 ? 6.971 4.634 1.156 1.00 98.38 83 LYS A O 1
ATOM 651 N N . ASP A 1 84 ? 6.768 5.517 -0.909 1.00 98.50 84 ASP A N 1
ATOM 652 C CA . ASP A 1 84 ? 5.589 6.333 -0.628 1.00 98.50 84 ASP A CA 1
ATOM 653 C C . ASP A 1 84 ? 4.397 5.434 -0.258 1.00 98.50 84 ASP A C 1
ATOM 655 O O . ASP A 1 84 ? 3.751 5.677 0.757 1.00 98.50 84 ASP A O 1
ATOM 659 N N . LEU A 1 85 ? 4.165 4.343 -1.007 1.00 98.19 85 LEU A N 1
ATOM 660 C CA . LEU A 1 85 ? 3.139 3.344 -0.677 1.00 98.19 85 LEU A CA 1
ATOM 661 C C . LEU A 1 85 ? 3.375 2.716 0.701 1.00 98.19 85 LEU A C 1
ATOM 663 O O . LEU A 1 85 ? 2.456 2.638 1.510 1.00 98.19 85 LEU A O 1
ATOM 667 N N . LYS A 1 86 ? 4.613 2.298 0.993 1.00 97.62 86 LYS A N 1
ATOM 668 C CA . LYS A 1 86 ? 4.967 1.756 2.310 1.00 97.62 86 LYS A CA 1
ATOM 669 C C . LYS A 1 86 ? 4.678 2.762 3.424 1.00 97.62 86 LYS A C 1
ATOM 671 O O . LYS A 1 86 ? 4.145 2.362 4.451 1.00 97.62 86 LYS A O 1
ATOM 676 N N . GLN A 1 87 ? 5.069 4.021 3.241 1.00 98.25 87 GLN A N 1
ATOM 677 C CA . GLN A 1 87 ? 4.871 5.052 4.255 1.00 98.25 87 GLN A CA 1
ATOM 678 C C . GLN A 1 87 ? 3.382 5.255 4.526 1.00 98.25 87 GLN A C 1
ATOM 680 O O . GLN A 1 87 ? 2.983 5.238 5.680 1.00 98.25 87 GLN A O 1
ATOM 685 N N . GLU A 1 88 ? 2.561 5.342 3.479 1.00 97.88 88 GLU A N 1
ATOM 686 C CA . GLU A 1 88 ? 1.118 5.515 3.643 1.00 97.88 88 GLU A CA 1
ATOM 687 C C . GLU A 1 88 ? 0.461 4.338 4.376 1.00 97.88 88 GLU A C 1
ATOM 689 O O . GLU A 1 88 ? -0.401 4.549 5.220 1.00 97.88 88 GLU A O 1
ATOM 694 N N . LEU A 1 89 ? 0.895 3.102 4.104 1.00 96.62 89 LEU A N 1
ATOM 695 C CA . LEU A 1 89 ? 0.421 1.924 4.839 1.00 96.62 89 LEU A CA 1
ATOM 696 C C . LEU A 1 89 ? 0.817 1.971 6.319 1.00 96.62 89 LEU A C 1
ATOM 698 O O . LEU A 1 89 ? 0.034 1.580 7.178 1.00 96.62 89 LEU A O 1
ATOM 702 N N . GLN A 1 90 ? 2.030 2.441 6.623 1.00 96.31 90 GLN A N 1
ATOM 703 C CA . GLN A 1 90 ? 2.491 2.603 8.003 1.00 96.31 90 GLN A CA 1
ATOM 704 C C . GLN A 1 90 ? 1.726 3.707 8.731 1.00 96.31 90 GLN A C 1
ATOM 706 O O . GLN A 1 90 ? 1.383 3.523 9.895 1.00 96.31 90 GLN A O 1
ATOM 711 N N . ASP A 1 91 ? 1.454 4.818 8.051 1.00 95.88 91 ASP A N 1
ATOM 712 C CA . ASP A 1 91 ? 0.697 5.939 8.602 1.00 95.88 91 ASP A CA 1
ATOM 713 C C . ASP A 1 91 ? -0.755 5.515 8.869 1.00 95.88 91 ASP A C 1
ATOM 715 O O . ASP A 1 91 ? -1.239 5.695 9.981 1.00 95.88 91 ASP A O 1
ATOM 719 N N . ALA A 1 92 ? -1.404 4.836 7.916 1.00 93.50 92 ALA A N 1
ATOM 720 C CA . ALA A 1 92 ? -2.756 4.306 8.091 1.00 93.50 92 ALA A CA 1
ATOM 721 C C . ALA A 1 92 ? -2.851 3.309 9.261 1.00 93.50 92 ALA A C 1
ATOM 723 O O . ALA A 1 92 ? -3.774 3.391 10.069 1.00 93.50 92 ALA A O 1
ATOM 724 N N . ALA A 1 93 ? -1.883 2.394 9.384 1.00 92.62 93 ALA A N 1
ATOM 725 C CA . ALA A 1 93 ? -1.826 1.446 10.498 1.00 92.62 93 ALA A CA 1
ATOM 726 C C . ALA A 1 93 ? -1.609 2.150 11.848 1.00 92.62 93 ALA A C 1
ATOM 728 O O . ALA A 1 93 ? -2.187 1.767 12.864 1.00 92.62 93 ALA A O 1
ATOM 729 N N . LEU A 1 94 ? -0.762 3.183 11.873 1.00 92.50 94 LEU A N 1
ATOM 730 C CA . LEU A 1 94 ? -0.495 3.947 13.085 1.00 92.50 94 LEU A CA 1
ATOM 731 C C . LEU A 1 94 ? -1.717 4.764 13.511 1.00 92.50 94 LEU A C 1
ATOM 733 O O . LEU A 1 94 ? -1.999 4.831 14.706 1.00 92.50 94 LEU A O 1
ATOM 737 N N . ASP A 1 95 ? -2.438 5.357 12.563 1.00 90.94 95 ASP A N 1
ATOM 738 C CA . ASP A 1 95 ? -3.653 6.119 12.844 1.00 90.94 95 ASP A CA 1
ATOM 739 C C . ASP A 1 95 ? -4.764 5.204 13.382 1.00 90.94 95 ASP A C 1
ATOM 741 O O . ASP A 1 95 ? -5.355 5.529 14.412 1.00 90.94 95 ASP A O 1
ATOM 745 N N . GLN A 1 96 ? -4.949 4.009 12.805 1.00 87.44 96 GLN A N 1
ATOM 746 C CA . GLN A 1 96 ? -5.835 2.975 13.366 1.00 87.44 96 GLN A CA 1
ATOM 747 C C . GLN A 1 96 ? -5.453 2.609 14.807 1.00 87.44 96 GLN A C 1
ATOM 749 O O . GLN A 1 96 ? -6.291 2.625 15.709 1.00 87.44 96 GLN A O 1
ATOM 754 N N . ALA A 1 97 ? -4.168 2.339 15.060 1.00 86.81 97 ALA A N 1
ATOM 755 C CA . ALA A 1 97 ? -3.690 2.011 16.400 1.00 86.81 97 ALA A CA 1
ATOM 756 C C . ALA A 1 97 ? -3.893 3.170 17.396 1.00 86.81 97 ALA A C 1
ATOM 758 O O . ALA A 1 97 ? -4.204 2.943 18.566 1.00 86.81 97 ALA A O 1
ATOM 759 N N . GLN A 1 98 ? -3.734 4.422 16.956 1.00 86.25 98 GLN A N 1
ATOM 760 C CA . GLN A 1 98 ? -3.983 5.596 17.793 1.00 86.25 98 GLN A CA 1
ATOM 761 C C . GLN A 1 98 ? -5.465 5.776 18.120 1.00 86.25 98 GLN A C 1
ATOM 763 O O . GLN A 1 98 ? -5.783 6.141 19.252 1.00 86.25 98 GLN A O 1
ATOM 768 N N . GLU A 1 99 ? -6.367 5.553 17.163 1.00 80.88 99 GLU A N 1
ATOM 769 C CA . GLU A 1 99 ? -7.812 5.595 17.408 1.00 80.88 99 GLU A CA 1
ATOM 770 C C . GLU A 1 99 ? -8.224 4.539 18.433 1.00 80.88 99 GLU A C 1
ATOM 772 O O . GLU A 1 99 ? -8.923 4.860 19.394 1.00 80.88 99 GLU A O 1
ATOM 777 N N . LEU A 1 100 ? -7.686 3.325 18.320 1.00 77.25 100 LEU A N 1
ATOM 778 C CA . LEU A 1 100 ? -7.915 2.252 19.281 1.00 77.25 100 LEU A CA 1
ATOM 779 C C . LEU A 1 100 ? -7.452 2.626 20.698 1.00 77.25 100 LEU A C 1
ATOM 781 O O . L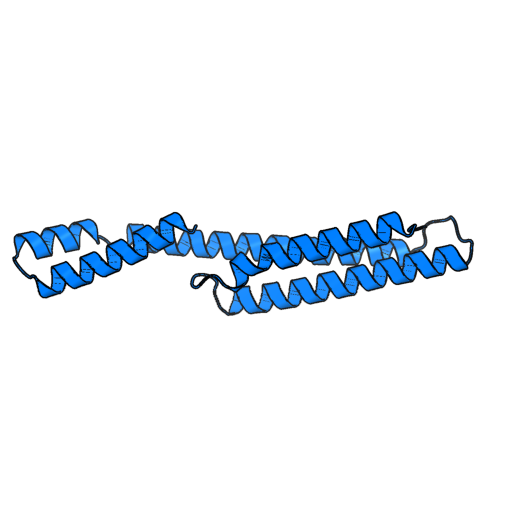EU A 1 100 ? -8.195 2.446 21.664 1.00 77.25 100 LEU A O 1
ATOM 785 N N . VAL A 1 101 ? -6.253 3.201 20.840 1.00 77.12 101 VAL A N 1
ATOM 786 C CA . VAL A 1 101 ? -5.733 3.650 22.146 1.00 77.12 101 VAL A CA 1
ATOM 787 C C . VAL A 1 101 ? -6.565 4.798 22.721 1.00 77.12 101 VAL A C 1
ATOM 789 O O . VAL A 1 101 ? -6.852 4.799 23.916 1.00 77.12 101 VAL A O 1
ATOM 792 N N . LYS A 1 102 ? -6.998 5.758 21.893 1.00 74.56 102 LYS A N 1
ATOM 793 C CA . LYS A 1 102 ? -7.887 6.842 22.342 1.00 74.56 102 LYS A CA 1
ATOM 794 C C . LYS A 1 102 ? -9.226 6.302 22.822 1.00 74.56 102 LYS A C 1
ATOM 796 O O . LYS A 1 102 ? -9.693 6.729 23.870 1.00 74.56 102 LYS A O 1
ATOM 801 N N . LEU A 1 103 ? -9.814 5.344 22.106 1.00 67.62 103 LEU A N 1
ATOM 802 C CA . LEU A 1 103 ? -11.031 4.672 22.554 1.00 67.62 103 LEU A CA 1
ATOM 803 C C . LEU A 1 103 ? -10.800 3.939 23.883 1.00 67.62 103 LEU A C 1
ATOM 805 O O . LEU A 1 103 ? -11.663 3.980 24.751 1.00 67.62 103 LEU A O 1
ATOM 809 N N . PHE A 1 104 ? -9.634 3.334 24.104 1.00 67.00 104 PHE A N 1
ATOM 810 C CA . PHE A 1 104 ? -9.323 2.709 25.392 1.00 67.00 104 PHE A CA 1
ATOM 811 C C . PHE A 1 104 ? -9.223 3.720 26.549 1.00 67.00 104 PHE A C 1
ATOM 813 O O . PHE A 1 104 ? -9.741 3.464 27.638 1.00 67.00 104 PHE A O 1
ATOM 820 N N . ASP A 1 105 ? -8.579 4.868 26.324 1.00 66.38 105 ASP A N 1
ATOM 821 C CA . ASP A 1 105 ? -8.382 5.894 27.357 1.00 66.38 105 ASP A CA 1
ATOM 822 C C . ASP A 1 105 ? -9.648 6.730 27.620 1.00 66.38 105 ASP A C 1
ATOM 824 O O . ASP A 1 105 ? -9.989 6.998 28.776 1.00 66.38 105 ASP A O 1
ATOM 828 N N . GLU A 1 106 ? -10.368 7.140 26.572 1.00 59.72 106 GLU A N 1
ATOM 829 C CA . GLU A 1 106 ? -11.589 7.948 26.689 1.00 59.72 106 GLU A CA 1
ATOM 830 C C . GLU A 1 106 ? -12.782 7.111 27.138 1.00 59.72 106 GLU A C 1
ATOM 832 O O . GLU A 1 106 ? -13.639 7.576 27.900 1.00 59.72 106 GLU A O 1
ATOM 837 N N . VAL A 1 107 ? -12.844 5.852 26.705 1.00 60.97 107 VAL A N 1
ATOM 838 C CA . VAL A 1 107 ? -13.960 4.992 27.033 1.00 60.97 107 VAL A CA 1
ATOM 839 C C . VAL A 1 107 ? -13.625 4.216 28.297 1.00 60.97 107 VAL A C 1
ATOM 841 O O . VAL A 1 107 ? -13.129 3.093 28.300 1.00 60.97 107 VAL A O 1
ATOM 844 N N . HIS A 1 108 ? -14.044 4.781 29.425 1.00 73.69 108 HIS A N 1
ATOM 845 C CA . HIS A 1 108 ? -14.288 4.039 30.657 1.00 73.69 108 HIS A CA 1
ATOM 846 C C . HIS A 1 108 ? -15.419 2.998 30.478 1.00 73.69 108 HIS A C 1
ATOM 848 O O . HIS A 1 108 ? -16.271 2.872 31.351 1.00 73.69 108 HIS A O 1
ATOM 854 N N . ILE A 1 109 ? -15.482 2.248 29.370 1.00 77.56 109 ILE A N 1
ATOM 855 C CA . ILE A 1 109 ? -16.590 1.347 29.010 1.00 77.56 109 ILE A CA 1
ATOM 856 C C . ILE A 1 109 ? -16.798 0.319 30.110 1.00 77.56 109 ILE A C 1
ATOM 858 O O . ILE A 1 109 ? -17.928 0.059 30.497 1.00 77.56 109 ILE A O 1
ATOM 862 N N . LEU A 1 110 ? -15.712 -0.172 30.713 1.00 81.62 110 LEU A N 1
ATOM 863 C CA . LEU A 1 110 ? -15.779 -1.069 31.864 1.00 81.62 110 LEU A CA 1
ATOM 864 C C . LEU A 1 110 ? -16.375 -0.378 33.099 1.00 81.62 110 LEU A C 1
ATOM 866 O O . LEU A 1 110 ? -17.126 -0.996 33.850 1.00 81.62 110 LEU A O 1
ATOM 870 N N . SER A 1 111 ? -16.080 0.908 33.309 1.00 85.94 111 SER A N 1
ATOM 871 C CA . SER A 1 111 ? -16.686 1.708 34.380 1.00 85.94 111 SER A CA 1
ATOM 872 C C . SER A 1 111 ? -18.160 2.005 34.106 1.00 85.94 111 SER A C 1
ATOM 874 O O . SER A 1 111 ? -18.973 1.928 35.025 1.00 85.94 111 SER A O 1
ATOM 876 N N . TYR A 1 112 ? -18.530 2.306 32.860 1.00 85.62 112 TYR A N 1
ATOM 877 C CA . TYR A 1 112 ? -19.908 2.562 32.447 1.00 85.62 112 TYR A CA 1
ATOM 878 C C . TYR A 1 112 ? -20.752 1.290 32.513 1.00 85.62 112 TYR A C 1
ATOM 880 O O . TYR A 1 112 ? -21.797 1.310 33.153 1.00 85.62 112 TYR A O 1
ATOM 888 N N . LEU A 1 113 ? -20.254 0.164 31.993 1.00 86.94 113 LEU A N 1
ATOM 889 C CA . LEU A 1 113 ? -20.839 -1.170 32.166 1.00 86.94 113 LEU A CA 1
ATOM 890 C C . LEU A 1 113 ? -21.062 -1.476 33.647 1.00 86.94 113 LEU A C 1
ATOM 892 O O . LEU A 1 113 ? -22.171 -1.811 34.058 1.00 86.94 113 LEU A O 1
ATOM 896 N N . LYS A 1 114 ? -20.024 -1.297 34.475 1.00 88.44 114 LYS A N 1
ATOM 897 C CA . LYS A 1 114 ? -20.112 -1.514 35.922 1.00 88.44 114 LYS A CA 1
ATOM 898 C C . LYS A 1 114 ? -21.157 -0.606 36.572 1.00 88.44 114 LYS A C 1
ATOM 900 O O . LYS A 1 114 ? -21.937 -1.074 37.397 1.00 88.44 114 LYS A O 1
ATOM 905 N N . THR A 1 115 ? -21.178 0.677 36.225 1.00 90.12 115 THR A N 1
ATOM 906 C CA . THR A 1 115 ? -22.087 1.664 36.824 1.00 90.12 115 THR A CA 1
ATOM 907 C C . THR A 1 115 ? -23.535 1.404 36.414 1.00 90.12 115 THR A C 1
ATOM 909 O O . THR A 1 115 ? -24.407 1.391 37.280 1.00 90.12 115 THR A O 1
ATOM 912 N N . SER A 1 116 ? -23.793 1.121 35.136 1.00 89.88 116 SER A N 1
ATOM 913 C CA . SER A 1 116 ? -25.121 0.769 34.618 1.00 89.88 116 SER A CA 1
ATOM 914 C C . SER A 1 116 ? -25.632 -0.548 35.207 1.00 89.88 116 SER A C 1
ATOM 916 O O . SER A 1 116 ? -26.793 -0.626 35.608 1.00 89.88 116 SER A O 1
ATOM 918 N N . ALA A 1 117 ? -24.759 -1.550 35.371 1.00 90.62 117 ALA A N 1
ATOM 919 C CA . ALA A 1 117 ? -25.103 -2.804 36.041 1.00 90.62 117 ALA A CA 1
ATOM 920 C C . ALA A 1 117 ? -25.481 -2.589 37.516 1.00 90.62 117 ALA A C 1
ATOM 922 O O . ALA A 1 117 ? -26.483 -3.133 37.978 1.00 90.62 117 ALA A O 1
ATOM 923 N N . ILE A 1 118 ? -24.718 -1.767 38.249 1.00 93.38 118 ILE A N 1
ATOM 924 C CA . ILE A 1 118 ? -25.022 -1.417 39.647 1.00 93.38 118 ILE A CA 1
ATOM 925 C C . ILE A 1 118 ? -26.338 -0.633 39.746 1.00 93.38 118 ILE A C 1
ATOM 927 O O . ILE A 1 118 ? -27.119 -0.868 40.665 1.00 93.38 118 ILE A O 1
ATOM 931 N N . ALA A 1 119 ? -26.594 0.282 38.809 1.00 93.69 119 ALA A N 1
ATOM 932 C CA . ALA A 1 119 ? -27.823 1.069 38.760 1.00 93.69 119 ALA A CA 1
ATOM 933 C C . ALA A 1 119 ? -29.055 0.256 38.315 1.00 93.69 119 ALA A C 1
ATOM 935 O O . ALA A 1 119 ? -30.179 0.730 38.469 1.00 93.69 119 ALA A O 1
ATOM 936 N N . GLY A 1 120 ? -28.859 -0.952 37.772 1.00 92.19 120 GLY A N 1
ATOM 937 C CA . GLY A 1 120 ? -29.929 -1.781 37.212 1.00 92.19 120 GLY A CA 1
ATOM 938 C C . GLY A 1 120 ? -30.530 -1.222 35.917 1.00 92.19 120 GLY A C 1
ATOM 939 O O . GLY A 1 120 ? -31.627 -1.629 35.533 1.00 92.19 120 GLY A O 1
ATOM 940 N N . ASP A 1 121 ? -29.831 -0.293 35.261 1.00 93.31 121 ASP A N 1
ATOM 941 C CA . ASP A 1 121 ? -30.247 0.354 34.016 1.00 93.31 121 ASP A CA 1
ATOM 942 C C . ASP A 1 121 ? -29.916 -0.572 32.836 1.00 93.31 121 ASP A C 1
ATOM 944 O O . ASP A 1 121 ? -28.799 -0.576 32.314 1.00 93.31 121 ASP A O 1
ATOM 948 N N . LYS A 1 122 ? -30.876 -1.439 32.494 1.00 91.62 122 LYS A N 1
ATOM 949 C CA . LYS A 1 122 ? -30.692 -2.506 31.501 1.00 91.62 122 LYS A CA 1
ATOM 950 C C . LYS A 1 122 ? -30.454 -1.969 30.094 1.00 91.62 122 LYS A C 1
ATOM 952 O O . LYS A 1 122 ? -29.586 -2.501 29.414 1.00 91.62 122 LYS A O 1
ATOM 957 N N . ASP A 1 123 ? -31.158 -0.909 29.710 1.00 91.75 123 ASP A N 1
ATOM 958 C CA . ASP A 1 123 ? -31.068 -0.336 28.365 1.00 91.75 123 ASP A CA 1
ATOM 959 C C . ASP A 1 123 ? -29.652 0.207 28.113 1.00 91.75 123 ASP A C 1
ATOM 961 O O . ASP A 1 123 ? -29.022 -0.101 27.104 1.00 91.75 123 ASP A O 1
ATOM 965 N N . LYS A 1 124 ? -29.086 0.938 29.085 1.00 88.62 124 LYS A N 1
ATOM 966 C CA . LYS A 1 124 ? -27.694 1.409 28.984 1.00 88.62 124 LYS A CA 1
ATOM 967 C C . LYS A 1 124 ? -26.672 0.288 29.101 1.00 88.62 124 LYS A C 1
ATOM 969 O O . LYS A 1 124 ? -25.582 0.393 28.546 1.00 88.62 124 LYS A O 1
ATOM 974 N N . LEU A 1 125 ? -26.966 -0.747 29.888 1.00 90.19 125 LEU A N 1
ATOM 975 C CA . LEU A 1 125 ? -26.074 -1.895 30.017 1.00 90.19 125 LEU A CA 1
ATOM 976 C C . LEU A 1 125 ? -25.940 -2.641 28.683 1.00 90.19 125 LEU A C 1
ATOM 978 O O . LEU A 1 125 ? -24.830 -3.026 28.327 1.00 90.19 125 LEU A O 1
ATOM 982 N N . GLU A 1 126 ? -27.045 -2.806 27.956 1.00 91.81 126 GLU A N 1
ATOM 983 C CA . GLU A 1 126 ? -27.074 -3.413 26.623 1.00 91.81 126 GLU A CA 1
ATOM 984 C C . GLU A 1 126 ? -26.294 -2.558 25.613 1.00 91.81 126 GLU A C 1
ATOM 986 O O . GLU A 1 126 ? -25.358 -3.064 24.996 1.00 91.81 126 GLU A O 1
ATOM 991 N N . GLU A 1 127 ? -26.538 -1.242 25.572 1.00 89.06 127 GLU A N 1
ATOM 992 C CA . GLU A 1 127 ? -25.803 -0.305 24.703 1.00 89.06 127 GLU A CA 1
ATOM 993 C C . GLU A 1 127 ? -24.278 -0.360 24.927 1.00 89.06 127 GLU A C 1
ATOM 995 O O . GLU A 1 127 ? -23.489 -0.435 23.982 1.00 89.06 127 GLU A O 1
ATOM 1000 N N . PHE A 1 128 ? -23.825 -0.324 26.185 1.00 86.81 128 PHE A N 1
ATOM 1001 C CA . PHE A 1 128 ? -22.391 -0.383 26.477 1.00 86.81 128 PHE A CA 1
ATOM 1002 C C . PHE A 1 128 ? -21.789 -1.771 26.228 1.00 86.81 128 PHE A C 1
ATOM 1004 O O . PHE A 1 128 ? -20.587 -1.867 25.978 1.00 86.81 128 PHE A O 1
ATOM 1011 N N . SER A 1 129 ? -22.593 -2.835 26.291 1.00 87.19 129 SER A N 1
ATOM 1012 C CA . SER A 1 129 ? -22.152 -4.198 25.981 1.00 87.19 129 SER A CA 1
ATOM 1013 C C . SER A 1 129 ? -21.929 -4.388 24.482 1.00 87.19 129 SER A C 1
ATOM 1015 O O . SER A 1 129 ? -20.946 -5.022 24.095 1.00 87.19 129 SER A O 1
ATOM 1017 N N . GLU A 1 130 ? -22.800 -3.824 23.645 1.00 88.69 130 GLU A N 1
ATOM 1018 C CA . GLU A 1 130 ? -22.621 -3.803 22.188 1.00 88.69 130 GLU A CA 1
ATOM 1019 C C . GLU A 1 130 ? -21.346 -3.042 21.819 1.00 88.69 130 GLU A C 1
ATOM 1021 O O . GLU A 1 130 ? -20.451 -3.615 21.202 1.00 88.69 130 GLU A O 1
ATOM 1026 N N . LYS A 1 131 ? -21.177 -1.815 22.331 1.00 84.06 131 LYS A N 1
ATOM 1027 C CA . LYS A 1 131 ? -19.963 -1.010 22.096 1.00 84.06 131 LYS A CA 1
ATOM 1028 C C . LYS A 1 131 ? -18.678 -1.701 22.556 1.00 84.06 131 LYS A C 1
ATOM 1030 O O . LYS A 1 131 ? -17.638 -1.566 21.918 1.00 84.06 131 LYS A O 1
ATOM 1035 N N . PHE A 1 132 ? -18.716 -2.429 23.674 1.00 84.94 132 PHE A N 1
ATOM 1036 C CA . PHE A 1 132 ? -17.558 -3.200 24.133 1.00 84.94 132 PHE A CA 1
ATOM 1037 C C . PHE A 1 132 ? -17.246 -4.382 23.208 1.00 84.94 132 PHE A C 1
ATOM 1039 O O . PHE A 1 132 ? -16.076 -4.700 23.016 1.00 84.94 132 PHE A O 1
ATOM 1046 N N . SER A 1 133 ? -18.272 -5.014 22.636 1.00 86.69 133 SER A N 1
ATOM 1047 C CA . SER A 1 133 ? -18.101 -6.120 21.689 1.00 86.69 133 SER A CA 1
ATOM 1048 C C . SER A 1 133 ? -17.500 -5.621 20.374 1.00 86.69 133 SER A C 1
ATOM 1050 O O . SER A 1 133 ? -16.491 -6.166 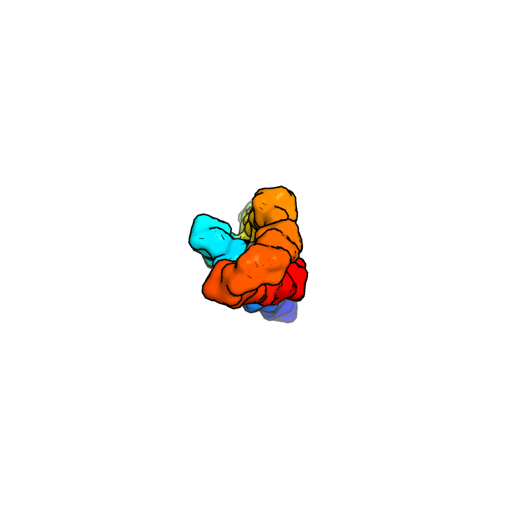19.942 1.00 86.69 133 SER A O 1
ATOM 1052 N N . GLU A 1 134 ? -18.022 -4.521 19.822 1.00 83.38 134 GLU A N 1
ATOM 1053 C CA . GLU A 1 134 ? -17.448 -3.846 18.644 1.00 83.38 134 GLU A CA 1
ATOM 1054 C C . GLU A 1 134 ? -15.985 -3.437 18.879 1.00 83.38 134 GLU A C 1
ATOM 1056 O O . GLU A 1 134 ? -15.129 -3.595 18.012 1.00 83.38 134 GLU A O 1
ATOM 1061 N N . TYR A 1 135 ? -15.671 -2.944 20.081 1.00 79.19 135 TYR A N 1
ATOM 1062 C CA . TYR A 1 135 ? -14.298 -2.618 20.459 1.00 79.19 135 TYR A CA 1
ATOM 1063 C C . TYR A 1 135 ? -13.400 -3.861 20.534 1.00 79.19 135 TYR A C 1
ATOM 1065 O O . TYR A 1 135 ? -12.268 -3.831 20.059 1.00 79.19 135 TYR A O 1
ATOM 1073 N N . ALA A 1 136 ? -13.878 -4.953 21.136 1.00 82.06 136 ALA A N 1
ATOM 1074 C CA . ALA A 1 136 ? -13.117 -6.195 21.232 1.00 82.06 136 ALA A CA 1
ATOM 1075 C C . ALA A 1 136 ? -12.828 -6.796 19.847 1.00 82.06 136 ALA A C 1
ATOM 1077 O O . ALA A 1 136 ? -11.726 -7.295 19.628 1.00 82.06 136 ALA A O 1
ATOM 1078 N N . GLU A 1 137 ? -13.785 -6.699 18.921 1.00 83.19 137 GLU A N 1
ATOM 1079 C CA . GLU A 1 137 ? -13.601 -7.057 17.512 1.00 83.19 137 GLU A CA 1
ATOM 1080 C C . GLU A 1 137 ? -12.542 -6.163 16.854 1.00 83.19 137 GLU A C 1
ATOM 1082 O O . GLU A 1 137 ? -11.577 -6.679 16.297 1.00 83.19 137 GLU A O 1
ATOM 1087 N N . HIS A 1 138 ? -12.628 -4.839 17.027 1.00 79.12 138 HIS A N 1
ATOM 1088 C CA . HIS A 1 138 ? -11.634 -3.912 16.482 1.00 79.12 138 HIS A CA 1
ATOM 1089 C C . HIS A 1 138 ? -10.206 -4.197 16.984 1.00 79.12 138 HIS A C 1
ATOM 1091 O O . HIS A 1 138 ? -9.258 -4.161 16.207 1.00 79.12 138 HIS A O 1
ATOM 1097 N N . VAL A 1 139 ? -10.042 -4.535 18.268 1.00 78.38 139 VAL A N 1
ATOM 1098 C CA . VAL A 1 139 ? -8.744 -4.940 18.845 1.00 78.38 139 VAL A CA 1
ATOM 1099 C C . VAL A 1 139 ? -8.225 -6.252 18.275 1.00 78.38 139 VAL A C 1
ATOM 1101 O O . VAL A 1 139 ? -7.018 -6.457 18.234 1.00 78.38 139 VAL A O 1
ATOM 1104 N N . GLN A 1 140 ? -9.112 -7.162 17.888 1.00 78.12 140 GLN A N 1
ATOM 1105 C CA . GLN A 1 140 ? -8.709 -8.424 17.285 1.00 78.12 140 GLN A CA 1
ATOM 1106 C C . GLN A 1 140 ? -8.276 -8.250 15.821 1.00 78.12 140 GLN A C 1
ATOM 1108 O O . GLN A 1 140 ? -7.443 -9.025 15.346 1.00 78.12 140 GLN A O 1
ATOM 1113 N N . ASP A 1 141 ? -8.835 -7.255 15.133 1.00 72.50 141 ASP A N 1
ATOM 1114 C CA . ASP A 1 141 ? -8.563 -6.970 13.723 1.00 72.50 141 ASP A CA 1
ATOM 1115 C C . ASP A 1 141 ? -7.278 -6.148 13.488 1.00 72.50 141 ASP A C 1
ATOM 1117 O O . ASP A 1 141 ? -6.699 -6.238 12.402 1.00 72.50 141 ASP A O 1
ATOM 1121 N N . VAL A 1 142 ? -6.830 -5.363 14.479 1.00 67.06 142 VAL A N 1
ATOM 1122 C CA . VAL A 1 142 ? -5.597 -4.538 14.448 1.00 67.06 142 VAL A CA 1
ATOM 1123 C C . VAL A 1 142 ? -4.377 -5.317 14.946 1.00 67.06 142 VAL A C 1
ATOM 1125 O O . VAL A 1 142 ? -3.324 -5.260 14.264 1.00 67.06 142 VAL A O 1
#

Radius of gyration: 23.78 Å; chains: 1; bounding box: 57×24×68 Å

pLDDT: mean 89.82, std 8.92, range [59.72, 98.56]

Organism: Stegodyphus mimosarum (NCBI:txid407821)

InterPro domains:
  IPR030045 Alpha-catulin 1 [PTHR46342] (4-142)
  IPR036723 Alpha-catenin/vinculin-like superfamily [SSF47220] (84-141)

Secondary structure (DSSP, 8-state):
---HHHHHHHHHHHHHHHHHHHHHHH-TTS-HHHHHHHHHHHHHHHHHHHHHHHHHHHHHHTT--S--HHHHHHHHHHHHHHHHHHHHHHHHHHHHHHHHHHHHHH--HHHHHHHHHHHT-HHHHHHHHHHHHHHHHHHHH-

Foldseek 3Di:
DQDPVNLVVVVVVLVVVLVVCVLQLPDPLQDPVLNVQLVVLSVQLVVLSVQLVVVVVVCVVVVNPDDDPSNVVSVVSNVVSVVSNVVSVVVRVVVLVVVLVCCVVVDPLVVQLVVCVVVVVVVSNVVSVVVVVVSVVSVVSD

Sequence (142 aa):
LIGAPYRERLTSTLDTIIEKTQDFTDSAYTSHAHREKILLLCDRARLELNQLLRVGVNLDQAGCSSPTEDLEAAILQILRASKDLKQELQDAALDQAQELVKLFDEVHILSYLKTSAIAGDKDKLEEFSEKFSEYAEHVQDV